Protein AF-A0A2T5JJZ0-F1 (afdb_monomer_lite)

Foldseek 3Di:
DAAEDEFEDEDAQVLQVVLVVLCCVQPVVFWDDDDQKIKGKDFLVCLQPDLSNLLSVL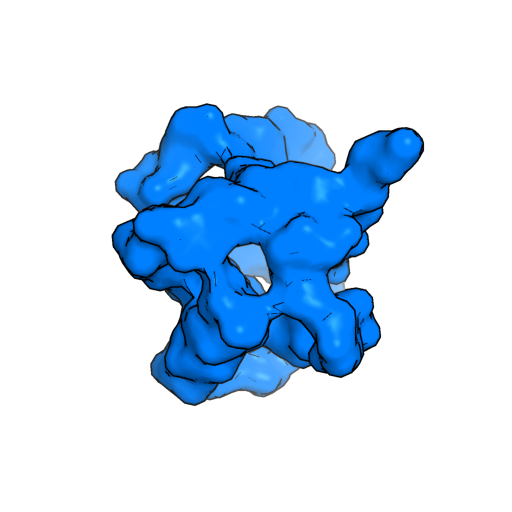LSCLSRAPSLVSLCVRCPVPRSNVHGMYMYMYGHDNPDDGDDGDSVVSSVSSSVNSND

pLDDT: mean 91.17, std 6.43, range [54.38, 96.94]

Structure (mmCIF, N/CA/C/O backbone):
data_AF-A0A2T5JJZ0-F1
#
_entry.id   AF-A0A2T5JJZ0-F1
#
loop_
_atom_site.group_PDB
_atom_site.id
_atom_site.type_symbol
_atom_site.label_atom_id
_atom_site.label_alt_id
_atom_site.label_comp_id
_atom_site.label_asym_id
_atom_site.label_entity_id
_atom_site.label_seq_id
_atom_site.pdbx_PDB_ins_code
_atom_site.Cartn_x
_atom_site.Cartn_y
_atom_site.Cartn_z
_atom_site.occupancy
_atom_site.B_iso_or_equiv
_atom_site.auth_seq_id
_atom_site.auth_comp_id
_atom_site.auth_asym_id
_atom_site.auth_atom_id
_atom_site.pdbx_PDB_model_num
ATOM 1 N N . MET A 1 1 ? 2.453 -2.222 24.077 1.00 54.38 1 MET A N 1
ATOM 2 C CA . MET A 1 1 ? 3.463 -2.300 23.002 1.00 54.38 1 MET A CA 1
ATOM 3 C C . MET A 1 1 ? 2.713 -1.977 21.735 1.00 54.38 1 MET A C 1
ATOM 5 O O . MET A 1 1 ? 1.770 -2.705 21.461 1.00 54.38 1 MET A O 1
ATOM 9 N N . SER A 1 2 ? 3.038 -0.879 21.055 1.00 66.19 2 SER A N 1
ATOM 10 C CA . SER A 1 2 ? 2.325 -0.530 19.827 1.00 66.19 2 SER A CA 1
ATOM 11 C C . SER A 1 2 ? 2.696 -1.508 18.713 1.00 66.19 2 SER A C 1
ATOM 13 O O . SER A 1 2 ? 3.881 -1.767 18.490 1.00 66.19 2 SER A O 1
ATOM 15 N N . ARG A 1 3 ? 1.697 -2.105 18.067 1.00 85.12 3 ARG A N 1
ATOM 16 C CA . ARG A 1 3 ? 1.840 -3.124 17.031 1.00 85.12 3 ARG A CA 1
ATOM 17 C C . ARG A 1 3 ? 1.710 -2.464 15.662 1.00 85.12 3 ARG A C 1
ATOM 19 O O . ARG A 1 3 ? 0.617 -2.136 15.214 1.00 85.12 3 ARG A O 1
ATOM 26 N N . MET A 1 4 ? 2.854 -2.252 15.023 1.00 90.19 4 MET A N 1
ATOM 27 C CA . MET A 1 4 ? 2.959 -1.731 13.662 1.00 90.19 4 MET A CA 1
ATOM 28 C C . MET A 1 4 ? 2.936 -2.884 12.651 1.00 90.19 4 MET A C 1
ATOM 30 O O . MET A 1 4 ? 3.647 -3.872 12.843 1.00 90.19 4 MET A O 1
ATOM 34 N N . ILE A 1 5 ? 2.156 -2.748 11.576 1.00 91.06 5 ILE A N 1
ATOM 35 C CA . ILE A 1 5 ? 2.231 -3.610 10.390 1.00 91.06 5 ILE A CA 1
ATOM 36 C C . ILE A 1 5 ? 2.938 -2.848 9.280 1.00 91.06 5 ILE A C 1
ATOM 38 O O . ILE A 1 5 ? 2.521 -1.748 8.916 1.00 91.06 5 ILE A O 1
ATOM 42 N N . THR A 1 6 ? 3.953 -3.471 8.691 1.00 94.06 6 THR A N 1
ATOM 43 C CA . THR A 1 6 ? 4.628 -2.960 7.498 1.00 94.06 6 THR A CA 1
ATOM 44 C C . THR A 1 6 ? 4.411 -3.922 6.343 1.00 94.06 6 THR A C 1
ATOM 46 O O . THR A 1 6 ? 4.861 -5.064 6.390 1.00 94.06 6 THR A O 1
ATOM 49 N N . ILE A 1 7 ? 3.779 -3.439 5.279 1.00 94.81 7 ILE A N 1
ATOM 50 C CA . ILE A 1 7 ? 3.504 -4.209 4.067 1.00 94.81 7 ILE A CA 1
ATOM 51 C C . ILE A 1 7 ? 4.332 -3.613 2.943 1.00 94.81 7 ILE A C 1
ATOM 53 O O . ILE A 1 7 ? 4.259 -2.414 2.681 1.00 94.81 7 ILE A O 1
ATOM 57 N N . ARG A 1 8 ? 5.143 -4.442 2.287 1.00 95.81 8 ARG A N 1
ATOM 58 C CA . ARG A 1 8 ? 6.118 -3.986 1.291 1.00 95.81 8 ARG A CA 1
ATOM 59 C C . ARG A 1 8 ? 5.815 -4.592 -0.068 1.00 95.81 8 ARG A C 1
ATOM 61 O O . ARG A 1 8 ? 5.618 -5.799 -0.164 1.00 95.81 8 ARG A O 1
ATOM 68 N N . ILE A 1 9 ? 5.873 -3.780 -1.119 1.00 96.19 9 ILE A N 1
ATOM 69 C CA . ILE A 1 9 ? 5.789 -4.254 -2.501 1.00 96.19 9 ILE A CA 1
ATOM 70 C C . ILE A 1 9 ? 6.851 -3.602 -3.381 1.00 96.19 9 ILE A C 1
ATOM 72 O O . ILE A 1 9 ? 7.123 -2.412 -3.259 1.00 96.19 9 ILE A O 1
ATOM 76 N N . ALA A 1 10 ? 7.444 -4.387 -4.278 1.00 96.56 10 ALA A N 1
ATOM 77 C CA . ALA A 1 10 ? 8.338 -3.892 -5.315 1.00 96.56 10 ALA A CA 1
ATOM 78 C C . ALA A 1 10 ? 7.568 -3.715 -6.623 1.00 96.56 10 ALA A C 1
ATOM 80 O O . ALA A 1 10 ? 6.899 -4.643 -7.082 1.00 96.56 10 ALA A O 1
ATOM 81 N N . LEU A 1 11 ? 7.654 -2.523 -7.212 1.00 95.88 11 LEU A N 1
ATOM 82 C CA . LEU A 1 11 ? 6.952 -2.172 -8.439 1.00 95.88 11 LEU A CA 1
ATOM 83 C C . LEU A 1 11 ? 7.940 -1.686 -9.509 1.00 95.88 11 LEU A C 1
ATOM 85 O O . LEU A 1 11 ? 8.870 -0.935 -9.191 1.00 95.88 11 LEU A O 1
ATOM 89 N N . PRO A 1 12 ? 7.697 -2.020 -10.792 1.00 94.88 12 PRO A N 1
ATOM 90 C CA . PRO A 1 12 ? 8.433 -1.418 -11.891 1.00 94.88 12 PRO A CA 1
ATOM 91 C C . PRO A 1 12 ? 8.269 0.098 -11.888 1.00 94.88 12 PRO A C 1
ATOM 93 O O . PRO A 1 12 ? 7.212 0.621 -11.522 1.00 94.88 12 PRO A O 1
ATOM 96 N N . SER A 1 13 ? 9.290 0.799 -12.386 1.00 91.69 13 SER A N 1
ATOM 97 C CA . SER A 1 13 ? 9.412 2.262 -12.338 1.00 91.69 13 SER A CA 1
ATOM 98 C C . SER A 1 13 ? 8.107 2.982 -12.663 1.00 91.69 13 SER A C 1
ATOM 100 O O . SER A 1 13 ? 7.625 3.798 -11.886 1.00 91.69 13 SER A O 1
ATOM 102 N N . ARG A 1 14 ? 7.490 2.662 -13.807 1.00 92.75 14 ARG A N 1
ATOM 103 C CA . ARG A 1 14 ? 6.275 3.345 -14.270 1.00 92.75 14 ARG A CA 1
ATOM 104 C C . ARG A 1 14 ? 5.119 3.222 -13.274 1.00 92.75 14 ARG A C 1
ATOM 106 O O . ARG A 1 14 ? 4.375 4.184 -13.097 1.00 92.75 14 ARG A O 1
ATOM 113 N N . THR A 1 15 ? 4.974 2.059 -12.653 1.00 94.00 15 THR A N 1
ATOM 114 C CA . THR A 1 15 ? 3.898 1.770 -11.705 1.00 94.00 15 THR A CA 1
ATOM 115 C C . THR A 1 15 ? 4.194 2.403 -10.351 1.00 94.00 15 THR A C 1
ATOM 117 O O . THR A 1 15 ? 3.317 3.066 -9.808 1.00 94.00 15 THR A O 1
ATOM 120 N N . ALA A 1 16 ? 5.441 2.330 -9.871 1.00 94.31 16 ALA A N 1
ATOM 121 C CA . ALA A 1 16 ? 5.875 3.036 -8.663 1.00 94.31 16 ALA A CA 1
ATOM 122 C C . ALA A 1 16 ? 5.629 4.555 -8.767 1.00 94.31 16 ALA A C 1
ATOM 124 O O . ALA A 1 16 ? 5.038 5.152 -7.872 1.00 94.31 16 ALA A O 1
ATOM 125 N N . TRP A 1 17 ? 5.974 5.177 -9.902 1.00 93.94 17 TRP A N 1
ATOM 126 C CA . TRP A 1 17 ? 5.706 6.601 -10.155 1.00 93.94 17 TRP A CA 1
ATOM 127 C C . TRP A 1 17 ? 4.214 6.936 -10.267 1.00 93.94 17 TRP A C 1
ATOM 129 O O . TRP A 1 17 ? 3.798 8.050 -9.946 1.00 93.94 17 TRP A O 1
ATOM 139 N N . ALA A 1 18 ? 3.390 6.017 -10.776 1.00 94.06 18 ALA A N 1
ATOM 140 C CA . ALA A 1 18 ? 1.944 6.211 -10.816 1.00 94.06 18 ALA A CA 1
ATOM 141 C C . ALA A 1 18 ? 1.345 6.166 -9.404 1.00 94.06 18 ALA A C 1
ATOM 143 O O . ALA A 1 18 ? 0.579 7.063 -9.054 1.00 94.06 18 ALA A O 1
ATOM 144 N N . ALA A 1 19 ? 1.758 5.190 -8.592 1.00 95.00 19 ALA A N 1
ATOM 145 C CA . ALA A 1 19 ? 1.360 5.072 -7.195 1.00 95.00 19 ALA A CA 1
ATOM 146 C C . ALA A 1 19 ? 1.819 6.285 -6.372 1.00 95.00 19 ALA A C 1
ATOM 148 O O . ALA A 1 19 ? 1.017 6.850 -5.636 1.00 95.00 19 ALA A O 1
ATOM 149 N N . LEU A 1 20 ? 3.054 6.763 -6.572 1.00 95.44 20 LEU A N 1
ATOM 150 C CA . LEU A 1 20 ? 3.557 7.964 -5.901 1.00 95.44 20 LEU A CA 1
ATOM 151 C C . LEU A 1 20 ? 2.732 9.206 -6.254 1.00 95.44 20 LEU A C 1
ATOM 153 O O . LEU A 1 20 ? 2.336 9.943 -5.363 1.00 95.44 20 LEU A O 1
ATOM 157 N N . ARG A 1 21 ? 2.410 9.431 -7.536 1.00 95.56 21 ARG A N 1
ATOM 158 C CA . ARG A 1 21 ? 1.567 10.574 -7.946 1.00 95.56 21 ARG A CA 1
ATOM 159 C C . ARG A 1 21 ? 0.142 10.500 -7.400 1.00 95.56 21 ARG A C 1
ATOM 161 O O . ARG A 1 21 ? -0.495 11.536 -7.224 1.00 95.56 21 ARG A O 1
ATOM 168 N N . LEU A 1 22 ? -0.384 9.293 -7.204 1.00 95.19 22 LEU A N 1
ATOM 169 C CA . LEU A 1 22 ? -1.683 9.097 -6.570 1.00 95.19 22 LEU A CA 1
ATOM 170 C C . LEU A 1 22 ? -1.599 9.403 -5.073 1.00 95.19 22 LEU A C 1
ATOM 172 O O . LEU A 1 22 ? -2.427 10.156 -4.567 1.00 95.19 22 LEU A O 1
ATOM 176 N N . ALA A 1 23 ? -0.583 8.867 -4.396 1.00 94.94 23 ALA A N 1
ATOM 177 C CA . ALA A 1 23 ? -0.335 9.154 -2.994 1.00 94.94 23 ALA A CA 1
ATOM 178 C C . ALA A 1 23 ? -0.168 10.666 -2.786 1.00 94.94 23 ALA A C 1
ATOM 180 O O . ALA A 1 23 ? -0.883 11.237 -1.977 1.00 94.94 23 ALA A O 1
ATOM 181 N N . ASP A 1 24 ? 0.664 11.341 -3.580 1.00 95.69 24 ASP A N 1
ATOM 182 C CA . ASP A 1 24 ? 0.933 12.784 -3.466 1.00 95.69 24 ASP A CA 1
ATOM 183 C C . ASP A 1 24 ? -0.337 13.638 -3.607 1.00 95.69 24 ASP A C 1
ATOM 185 O O . ASP A 1 24 ? -0.477 14.688 -2.993 1.00 95.69 24 ASP A O 1
ATOM 189 N N . ARG A 1 25 ? -1.327 13.159 -4.365 1.00 95.19 25 ARG A N 1
ATOM 190 C CA . ARG A 1 25 ? -2.613 13.846 -4.518 1.00 95.19 25 ARG A CA 1
ATOM 191 C C . ARG A 1 25 ? -3.535 13.687 -3.309 1.00 95.19 25 ARG A C 1
ATOM 193 O O . ARG A 1 25 ? -4.309 14.595 -3.019 1.00 95.19 25 ARG A O 1
ATOM 200 N N . CYS A 1 26 ? -3.524 12.518 -2.678 1.00 93.06 26 CYS A N 1
ATOM 201 C CA . CYS A 1 26 ? -4.580 12.089 -1.757 1.00 93.06 26 CYS A CA 1
ATOM 202 C C . CYS A 1 26 ? -4.102 11.906 -0.308 1.00 93.06 26 CYS A C 1
ATOM 204 O O . CYS A 1 26 ? -4.926 11.803 0.598 1.00 93.06 26 CYS A O 1
ATOM 206 N N . LEU A 1 27 ? -2.788 11.807 -0.111 1.00 94.62 27 LEU A N 1
ATOM 207 C CA . LEU A 1 27 ? -2.104 11.355 1.104 1.00 94.62 27 LEU A CA 1
ATOM 208 C C . LEU A 1 27 ? -0.807 12.160 1.337 1.00 94.62 27 LEU A C 1
ATOM 210 O O . LEU A 1 27 ? 0.115 11.662 1.973 1.00 94.62 27 LEU A O 1
ATOM 214 N N . ALA A 1 28 ? -0.705 13.379 0.790 1.00 91.94 28 ALA A N 1
ATOM 215 C CA . ALA A 1 28 ? 0.516 14.197 0.792 1.00 91.94 28 ALA A CA 1
ATOM 216 C C . ALA A 1 28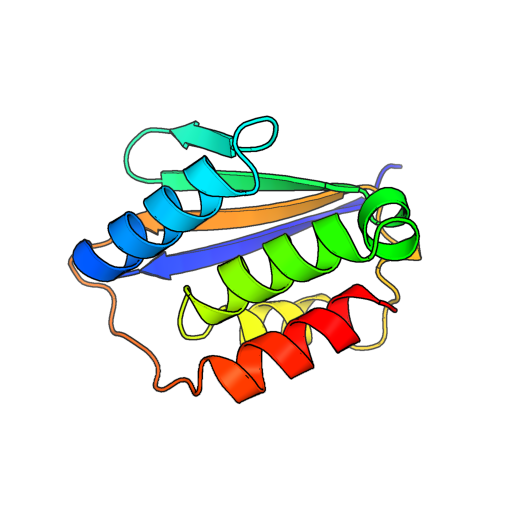 ? 1.124 14.405 2.189 1.00 91.94 28 ALA A C 1
ATOM 218 O O . ALA A 1 28 ? 2.339 14.436 2.347 1.00 91.94 28 ALA A O 1
ATOM 219 N N . ASP A 1 29 ? 0.273 14.531 3.205 1.00 93.31 29 ASP A N 1
ATOM 220 C CA . ASP A 1 29 ? 0.631 14.714 4.613 1.00 93.31 29 ASP A CA 1
ATOM 221 C C . ASP A 1 29 ? 1.153 13.436 5.290 1.00 93.31 29 ASP A C 1
ATOM 223 O O . ASP A 1 29 ? 1.634 13.490 6.419 1.00 93.31 29 ASP A O 1
ATOM 227 N N . ARG A 1 30 ? 1.058 12.293 4.605 1.00 94.06 30 ARG A N 1
ATOM 228 C CA . ARG A 1 30 ? 1.368 10.954 5.126 1.00 94.06 30 ARG A CA 1
ATOM 229 C C . ARG A 1 30 ? 2.438 10.227 4.328 1.00 94.06 30 ARG A C 1
ATOM 231 O O . ARG A 1 30 ? 2.753 9.085 4.655 1.00 94.06 30 ARG A O 1
ATOM 238 N N . ILE A 1 31 ? 2.948 10.843 3.265 1.00 95.19 31 ILE A N 1
ATOM 239 C CA . ILE A 1 31 ? 4.004 10.268 2.438 1.00 95.19 31 ILE A CA 1
ATOM 240 C C . ILE A 1 31 ? 5.352 10.640 3.015 1.00 95.19 31 ILE A C 1
ATOM 242 O O . ILE A 1 31 ? 5.673 11.812 3.199 1.00 95.19 31 ILE A O 1
ATOM 246 N N . GLU A 1 32 ? 6.181 9.625 3.173 1.00 94.12 32 GLU A N 1
ATOM 247 C CA . GLU A 1 32 ? 7.581 9.779 3.515 1.00 94.12 32 GLU A CA 1
ATOM 248 C C . GLU A 1 32 ? 8.418 9.210 2.357 1.00 94.12 32 GLU A C 1
ATOM 250 O O . GLU A 1 32 ? 8.405 7.996 2.106 1.00 94.12 32 GLU A O 1
ATOM 255 N N . PRO A 1 33 ? 9.076 10.077 1.564 1.00 91.06 33 PRO A N 1
ATOM 256 C CA . PRO A 1 33 ? 9.928 9.647 0.464 1.00 91.06 33 PRO A CA 1
ATOM 257 C C . PRO A 1 33 ? 11.315 9.229 0.970 1.00 91.06 33 PRO A C 1
ATOM 259 O O . PRO A 1 33 ? 11.907 9.895 1.817 1.00 91.06 33 PRO A O 1
ATOM 262 N N . GLU A 1 34 ? 11.876 8.177 0.380 1.00 92.12 34 GLU A N 1
ATOM 263 C CA . GLU A 1 34 ? 13.242 7.711 0.624 1.00 92.12 34 GLU A CA 1
ATOM 264 C C . GLU A 1 34 ? 13.947 7.338 -0.692 1.00 92.12 34 GLU A C 1
ATOM 266 O O . GLU A 1 34 ? 13.365 7.350 -1.780 1.00 92.12 34 GLU A O 1
ATOM 271 N N . GLU A 1 35 ? 15.240 7.016 -0.618 1.00 88.94 35 GLU A N 1
ATOM 272 C CA . GLU A 1 35 ? 15.989 6.573 -1.792 1.00 88.94 35 GLU A CA 1
ATOM 273 C C . GLU A 1 35 ? 15.384 5.272 -2.355 1.00 88.94 35 GLU A C 1
ATOM 275 O O . GLU A 1 35 ? 15.343 4.243 -1.685 1.00 88.94 35 GLU A O 1
ATOM 280 N N . ASN A 1 36 ? 14.912 5.324 -3.605 1.00 90.75 36 ASN A N 1
ATOM 281 C CA . ASN A 1 36 ? 14.272 4.213 -4.323 1.00 90.75 36 ASN A CA 1
ATOM 282 C C . ASN A 1 36 ? 13.005 3.637 -3.661 1.00 90.75 36 ASN A C 1
ATOM 284 O O . ASN A 1 36 ? 12.580 2.536 -4.014 1.00 90.75 36 ASN A O 1
ATOM 288 N N . GLN A 1 37 ? 12.367 4.346 -2.731 1.00 95.12 37 GLN A N 1
ATOM 289 C CA . GLN A 1 37 ? 11.099 3.915 -2.146 1.00 95.12 37 GLN A CA 1
ATOM 290 C C . GLN A 1 37 ? 10.294 5.095 -1.602 1.00 95.12 37 GLN A C 1
ATOM 292 O O . GLN A 1 37 ? 10.797 6.199 -1.430 1.00 95.12 37 GLN A O 1
ATOM 297 N N . PHE A 1 38 ? 9.027 4.858 -1.303 1.00 96.56 38 PHE A N 1
ATOM 298 C CA . PHE A 1 38 ? 8.249 5.742 -0.445 1.00 96.56 38 PHE A CA 1
ATOM 299 C C . PHE A 1 38 ? 7.340 4.900 0.433 1.00 96.56 38 PHE A C 1
ATOM 301 O O . PHE A 1 38 ? 7.039 3.745 0.109 1.00 96.56 38 PHE A O 1
ATOM 308 N N . PHE A 1 39 ? 6.887 5.475 1.536 1.00 95.62 39 PHE A N 1
ATOM 309 C CA . PHE A 1 39 ? 5.889 4.831 2.366 1.00 95.62 39 PHE A CA 1
ATOM 310 C C . PHE A 1 39 ? 4.787 5.786 2.787 1.00 95.62 39 PHE A C 1
ATOM 312 O O . PHE A 1 39 ? 4.971 7.001 2.809 1.00 95.62 39 PHE A O 1
ATOM 319 N N . VAL A 1 40 ? 3.623 5.209 3.071 1.00 96.69 40 VAL A N 1
ATOM 320 C CA . VAL A 1 40 ? 2.457 5.929 3.577 1.00 96.69 40 VAL A CA 1
ATOM 321 C C . VAL A 1 40 ? 1.984 5.269 4.859 1.00 96.69 40 VAL A C 1
ATOM 323 O O . VAL A 1 40 ? 1.879 4.039 4.915 1.00 96.69 40 VAL A O 1
ATOM 326 N N . THR A 1 41 ? 1.704 6.078 5.880 1.00 95.69 41 THR A N 1
ATOM 327 C CA . THR A 1 41 ? 1.288 5.601 7.202 1.00 95.69 41 THR A CA 1
ATOM 328 C C . THR A 1 41 ? -0.084 6.124 7.620 1.00 95.69 41 THR A C 1
ATOM 330 O O . THR A 1 41 ? -0.477 7.262 7.349 1.00 95.69 41 THR A O 1
ATOM 333 N N . ALA A 1 42 ? -0.847 5.265 8.288 1.00 94.44 42 ALA A N 1
ATOM 334 C CA . ALA A 1 42 ? -2.058 5.643 9.006 1.00 94.44 42 ALA A CA 1
ATOM 335 C C . ALA A 1 42 ? -2.273 4.703 10.186 1.00 94.44 42 ALA A C 1
ATOM 337 O O . ALA A 1 42 ? -1.846 3.550 10.163 1.00 94.44 42 ALA A O 1
ATOM 338 N N . THR A 1 43 ? -2.939 5.186 11.225 1.00 92.06 43 THR A N 1
ATOM 339 C CA . THR A 1 43 ? -3.316 4.339 12.356 1.00 92.06 43 THR A CA 1
ATOM 340 C C . THR A 1 43 ? -4.545 3.495 12.029 1.00 92.06 43 THR A C 1
ATOM 342 O O . THR A 1 43 ? -5.391 3.892 11.223 1.00 92.06 43 THR A O 1
ATOM 345 N N . GLY A 1 44 ? -4.681 2.340 12.688 1.00 89.00 44 GLY A N 1
ATOM 346 C CA . GLY A 1 44 ? -5.878 1.504 12.556 1.00 89.00 44 GLY A CA 1
ATOM 347 C C . GLY A 1 44 ? -7.159 2.261 12.925 1.00 89.00 44 GLY A C 1
ATOM 348 O O . GLY A 1 44 ? -8.169 2.160 12.231 1.00 89.00 44 GLY A O 1
ATOM 349 N N . MET A 1 45 ? -7.095 3.106 13.962 1.00 88.38 45 MET A N 1
ATOM 350 C CA . MET A 1 45 ? -8.218 3.955 14.375 1.00 88.38 45 MET A CA 1
ATOM 351 C C . MET A 1 45 ? -8.599 5.002 13.322 1.00 88.38 45 MET A C 1
ATOM 353 O O . MET A 1 45 ? -9.787 5.217 13.090 1.00 88.38 45 MET A O 1
ATOM 357 N N . GLU A 1 46 ? -7.624 5.645 12.673 1.00 92.38 46 GLU A N 1
ATOM 358 C CA . GLU A 1 46 ? -7.898 6.600 11.592 1.00 92.38 46 GLU A CA 1
ATOM 359 C C . GLU A 1 46 ? -8.575 5.912 10.402 1.00 92.38 46 GLU A C 1
ATOM 361 O O . GLU A 1 46 ? -9.576 6.410 9.896 1.00 92.38 46 GLU A O 1
ATOM 366 N N . LEU A 1 47 ? -8.080 4.743 9.989 1.00 91.00 47 LEU A N 1
ATOM 367 C CA . LEU A 1 47 ? -8.652 3.982 8.871 1.00 91.00 47 LEU A CA 1
ATOM 368 C C . LEU A 1 47 ? -10.059 3.439 9.181 1.00 91.00 47 LEU A C 1
ATOM 370 O O . LEU A 1 47 ? -10.914 3.369 8.291 1.00 91.00 47 LEU A O 1
ATOM 374 N N . ALA A 1 48 ? -10.330 3.095 10.442 1.00 86.69 48 ALA A N 1
ATOM 375 C CA . ALA A 1 48 ? -11.660 2.693 10.890 1.00 86.69 48 ALA A CA 1
ATOM 376 C C . ALA A 1 48 ? -12.641 3.883 10.921 1.00 86.69 48 ALA A C 1
ATOM 378 O O . ALA A 1 48 ? -13.787 3.752 10.481 1.00 86.69 48 ALA A O 1
ATOM 379 N N . GLY A 1 49 ? -12.190 5.043 11.413 1.00 88.88 49 GLY A N 1
ATOM 380 C CA . GLY A 1 49 ? -13.021 6.229 11.639 1.00 88.88 49 GLY A CA 1
ATOM 381 C C . GLY A 1 49 ? -13.220 7.144 10.425 1.00 88.88 49 GLY A C 1
ATOM 382 O O . GLY A 1 49 ? -14.233 7.839 10.358 1.00 88.88 49 GLY A O 1
ATOM 383 N N . ASP A 1 50 ? -12.298 7.143 9.460 1.00 93.50 50 ASP A N 1
ATOM 384 C CA . ASP A 1 50 ? -12.328 8.024 8.290 1.00 93.50 50 ASP A CA 1
ATOM 385 C C . ASP A 1 50 ? -12.482 7.225 6.987 1.00 93.50 50 ASP A C 1
ATOM 387 O O . ASP A 1 50 ? -11.537 6.661 6.431 1.00 93.50 50 ASP A O 1
ATOM 391 N N . ALA A 1 51 ? -13.709 7.217 6.460 1.00 93.69 51 ALA A N 1
ATOM 392 C CA . ALA A 1 51 ? -14.031 6.547 5.203 1.00 93.69 51 ALA A CA 1
ATOM 393 C C . ALA A 1 51 ? -13.318 7.161 3.983 1.00 93.69 51 ALA A C 1
ATOM 395 O O . ALA A 1 51 ? -13.073 6.451 3.007 1.00 93.69 51 ALA A O 1
ATOM 396 N N . THR A 1 52 ? -12.980 8.454 4.025 1.00 95.19 52 THR A N 1
ATOM 397 C CA . THR A 1 52 ? -12.267 9.138 2.936 1.00 95.19 52 THR A CA 1
ATOM 398 C C . THR A 1 52 ? -10.811 8.702 2.919 1.00 95.19 52 THR A C 1
ATOM 400 O O . THR A 1 52 ? -10.317 8.255 1.883 1.00 95.19 52 THR A O 1
ATOM 403 N N . LEU A 1 53 ? -10.147 8.748 4.078 1.00 95.19 53 LEU A N 1
ATOM 404 C CA . LEU A 1 53 ? -8.773 8.271 4.232 1.00 95.19 53 LEU A CA 1
ATOM 405 C C . LEU A 1 53 ? -8.657 6.796 3.844 1.00 95.19 53 LEU A C 1
ATOM 407 O O . LEU A 1 53 ? -7.774 6.419 3.072 1.00 95.19 53 LEU A O 1
ATOM 411 N N . ARG A 1 54 ? -9.594 5.969 4.317 1.00 95.00 54 ARG A N 1
ATOM 412 C CA . ARG A 1 54 ? -9.666 4.556 3.945 1.00 95.00 54 ARG A CA 1
ATOM 413 C C . ARG A 1 54 ? -9.812 4.367 2.435 1.00 95.00 54 ARG A C 1
ATOM 415 O O . ARG A 1 54 ? -9.108 3.543 1.855 1.00 95.00 54 ARG A O 1
ATOM 422 N N . GLY A 1 55 ? -10.663 5.162 1.787 1.00 96.00 55 GLY A N 1
ATOM 423 C CA . GLY A 1 55 ? -10.812 5.167 0.333 1.00 96.00 55 GLY A CA 1
ATOM 424 C C . GLY A 1 55 ? -9.518 5.538 -0.398 1.00 96.00 55 GLY A C 1
ATOM 425 O O . GLY A 1 55 ? -9.163 4.886 -1.378 1.00 96.00 55 GLY A O 1
ATOM 426 N N . HIS A 1 56 ? -8.769 6.529 0.092 1.00 96.81 56 HIS A N 1
ATOM 427 C CA . HIS A 1 56 ? -7.474 6.907 -0.484 1.00 96.81 56 HIS A CA 1
ATOM 428 C C . HIS A 1 56 ? -6.428 5.793 -0.346 1.00 96.81 56 HIS A C 1
ATOM 430 O O . HIS A 1 56 ? -5.735 5.479 -1.315 1.00 96.81 56 HIS A O 1
ATOM 436 N N . PHE A 1 57 ? -6.349 5.142 0.818 1.00 96.25 57 PHE A N 1
ATOM 437 C CA . PHE A 1 57 ? -5.488 3.972 1.008 1.00 96.25 57 PHE A CA 1
ATOM 438 C C . PHE A 1 57 ? -5.895 2.813 0.092 1.00 96.25 57 PHE A C 1
ATOM 440 O O . PHE A 1 57 ? -5.040 2.206 -0.548 1.00 96.25 57 PHE A O 1
ATOM 447 N N . ALA A 1 58 ? -7.194 2.540 -0.039 1.00 96.25 58 ALA A N 1
ATOM 448 C CA . ALA A 1 58 ? -7.702 1.505 -0.931 1.00 96.25 58 ALA A CA 1
ATOM 449 C C . ALA A 1 58 ? -7.362 1.781 -2.406 1.00 96.25 58 ALA A C 1
ATOM 451 O O . ALA A 1 58 ? -6.994 0.863 -3.138 1.00 96.25 58 ALA A O 1
ATOM 452 N N . GLN A 1 59 ? -7.432 3.041 -2.847 1.00 96.19 59 GLN A N 1
ATOM 453 C CA . GLN A 1 59 ? -6.996 3.442 -4.189 1.00 96.19 59 GLN A CA 1
ATOM 454 C C . GLN A 1 59 ? -5.487 3.256 -4.381 1.00 96.19 59 GLN A C 1
ATOM 456 O O . GLN A 1 59 ? -5.064 2.776 -5.431 1.00 96.19 59 GLN A O 1
ATOM 461 N N . LEU A 1 60 ? -4.669 3.598 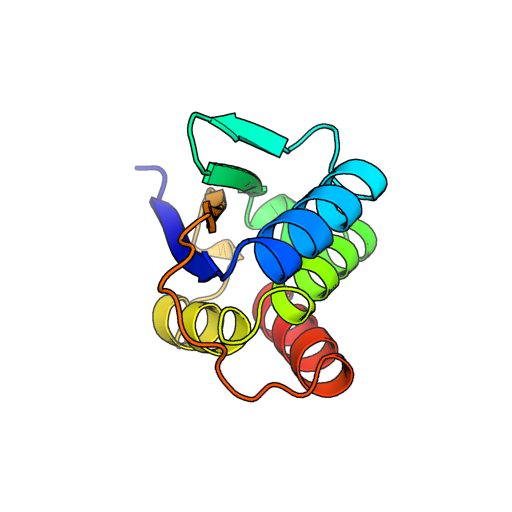-3.379 1.00 96.50 60 LEU A N 1
ATOM 462 C CA . LEU A 1 60 ? -3.221 3.382 -3.432 1.00 96.50 60 LEU A CA 1
ATOM 463 C C . LEU A 1 60 ? -2.865 1.890 -3.512 1.00 96.50 60 LEU A C 1
ATOM 465 O O . LEU A 1 60 ? -1.990 1.506 -4.293 1.00 96.50 60 LEU A O 1
ATOM 469 N N . ILE A 1 61 ? -3.571 1.053 -2.745 1.00 96.06 61 ILE A N 1
ATOM 470 C CA . ILE A 1 61 ? -3.428 -0.406 -2.778 1.00 96.06 61 ILE A CA 1
ATOM 471 C C . ILE A 1 61 ? -3.777 -0.945 -4.168 1.00 96.06 61 ILE A C 1
ATOM 473 O O . ILE A 1 61 ? -2.988 -1.684 -4.748 1.00 96.06 61 ILE A O 1
ATOM 477 N N . ALA A 1 62 ? -4.899 -0.514 -4.745 1.00 94.38 62 ALA A N 1
ATOM 478 C CA . ALA A 1 62 ? -5.319 -0.910 -6.090 1.00 94.38 62 ALA A CA 1
ATOM 479 C C . ALA A 1 62 ? -4.374 -0.425 -7.204 1.00 94.38 62 ALA A C 1
ATOM 481 O O . ALA A 1 62 ? -4.173 -1.108 -8.208 1.00 94.38 62 ALA A O 1
ATOM 482 N N . ALA A 1 63 ? -3.759 0.747 -7.030 1.00 92.94 63 ALA A N 1
ATOM 483 C CA . ALA A 1 63 ? -2.761 1.283 -7.954 1.00 92.94 63 ALA A CA 1
ATOM 484 C C . ALA A 1 63 ? -1.404 0.557 -7.879 1.00 92.94 63 ALA A C 1
ATOM 486 O O . ALA A 1 63 ? -0.520 0.825 -8.698 1.00 92.94 63 ALA A O 1
ATOM 487 N N . SER A 1 64 ? -1.245 -0.357 -6.918 1.00 94.19 64 SER A N 1
ATOM 488 C CA . SER A 1 64 ? -0.030 -1.123 -6.642 1.00 94.19 64 SER A CA 1
ATOM 489 C C . SER A 1 64 ? -0.307 -2.623 -6.839 1.00 94.19 64 SER A C 1
ATOM 491 O O . SER A 1 64 ? -0.632 -3.317 -5.876 1.00 94.19 64 SER A O 1
ATOM 493 N N . PRO A 1 65 ? -0.197 -3.157 -8.071 1.00 92.75 65 PRO A N 1
ATOM 494 C CA . PRO A 1 65 ? -0.631 -4.516 -8.395 1.00 92.75 65 PRO A CA 1
ATOM 495 C C . PRO A 1 65 ? -0.007 -5.586 -7.500 1.00 92.75 65 PRO A C 1
ATOM 497 O O . PRO A 1 65 ? 1.214 -5.707 -7.435 1.00 92.75 65 PRO A O 1
ATOM 500 N N . GLY A 1 66 ? -0.854 -6.378 -6.838 1.00 92.56 66 GLY A N 1
ATOM 501 C CA . GLY A 1 66 ? -0.450 -7.409 -5.878 1.00 92.56 66 GLY A CA 1
ATOM 502 C C . GLY A 1 66 ? -0.366 -6.939 -4.422 1.00 92.56 66 GLY A C 1
ATOM 503 O O . GLY A 1 66 ? -0.233 -7.779 -3.536 1.00 92.56 66 GLY A O 1
ATOM 504 N N . LEU A 1 67 ? -0.479 -5.635 -4.143 1.00 94.31 67 LEU A N 1
ATOM 505 C CA . LEU A 1 67 ? -0.463 -5.119 -2.772 1.00 94.31 67 LEU A CA 1
ATOM 506 C C . LEU A 1 67 ? -1.734 -5.506 -2.008 1.00 94.31 67 LEU A C 1
ATOM 508 O O . LEU A 1 67 ? -1.656 -5.761 -0.814 1.00 94.31 67 LEU A O 1
ATOM 512 N N . CYS A 1 68 ? -2.884 -5.611 -2.684 1.00 94.50 68 CYS A N 1
ATOM 513 C CA . CYS A 1 68 ? -4.139 -6.038 -2.054 1.00 94.50 68 CYS A CA 1
ATOM 514 C C . CYS A 1 68 ? -4.035 -7.453 -1.460 1.00 94.50 68 CYS A C 1
ATOM 516 O O . CYS A 1 68 ? -4.467 -7.681 -0.331 1.00 94.50 68 CYS A O 1
ATOM 518 N N . ASP A 1 69 ? -3.397 -8.381 -2.179 1.00 92.75 69 ASP A N 1
ATOM 519 C CA . ASP A 1 69 ? -3.163 -9.740 -1.681 1.00 92.75 69 ASP A CA 1
ATOM 520 C C . ASP A 1 69 ? -2.211 -9.746 -0.485 1.00 92.75 69 ASP A C 1
ATOM 522 O O . ASP A 1 69 ? -2.501 -10.389 0.516 1.00 92.75 69 ASP A O 1
ATOM 526 N N . LEU A 1 70 ? -1.127 -8.964 -0.540 1.00 93.44 70 LEU A N 1
ATOM 527 C CA . LEU A 1 70 ? -0.201 -8.830 0.590 1.00 93.44 70 LEU A CA 1
ATOM 528 C C . LEU A 1 70 ? -0.893 -8.249 1.830 1.00 93.44 70 LEU A C 1
ATOM 530 O O . LEU A 1 70 ? -0.639 -8.693 2.944 1.00 93.44 70 LEU A O 1
ATOM 534 N N . VAL A 1 71 ? -1.794 -7.282 1.641 1.00 92.25 71 VAL A N 1
ATOM 535 C CA . VAL A 1 71 ? -2.622 -6.729 2.721 1.00 92.25 71 VAL A CA 1
ATOM 536 C C . VAL A 1 71 ? -3.541 -7.786 3.313 1.00 92.25 71 VAL A C 1
ATOM 538 O O . VAL A 1 71 ? -3.613 -7.902 4.534 1.00 92.25 71 VAL A O 1
ATOM 541 N N . ALA A 1 72 ? -4.200 -8.587 2.479 1.00 91.75 72 ALA A N 1
ATOM 542 C CA . ALA A 1 72 ? -5.038 -9.680 2.956 1.00 91.75 72 ALA A CA 1
ATOM 543 C C . ALA A 1 72 ? -4.228 -10.742 3.722 1.00 91.75 72 ALA A C 1
ATOM 545 O O . ALA A 1 72 ? -4.670 -11.206 4.772 1.00 91.75 72 ALA A O 1
ATOM 546 N N . ASP A 1 73 ? -3.041 -11.099 3.229 1.00 91.62 73 ASP A N 1
ATOM 547 C CA . ASP A 1 73 ? -2.179 -12.126 3.824 1.00 91.62 73 ASP A CA 1
ATOM 548 C C . ASP A 1 73 ? -1.591 -11.700 5.180 1.00 91.62 73 ASP A C 1
ATOM 550 O O . ASP A 1 73 ? -1.431 -12.539 6.075 1.00 91.62 73 ASP A O 1
ATOM 554 N N . GLU A 1 74 ? -1.282 -10.410 5.339 1.00 89.62 74 GLU A N 1
ATOM 555 C CA . GLU A 1 74 ? -0.763 -9.839 6.588 1.00 89.62 74 GLU A CA 1
ATOM 556 C C . GLU A 1 74 ? -1.869 -9.605 7.624 1.00 89.62 74 GLU A C 1
ATOM 558 O O . GLU A 1 74 ? -1.696 -9.943 8.797 1.00 89.62 74 GLU A O 1
ATOM 563 N N . LEU A 1 75 ? -3.026 -9.077 7.206 1.00 85.12 75 LEU A N 1
ATOM 564 C CA . LEU A 1 75 ? -4.154 -8.853 8.115 1.00 85.12 75 LEU A CA 1
ATOM 565 C C . LEU A 1 75 ? -4.826 -10.168 8.532 1.00 85.12 75 LEU A C 1
ATOM 567 O O . LEU A 1 75 ? -5.209 -10.319 9.691 1.00 85.12 75 LEU A O 1
ATOM 571 N N . ARG A 1 76 ? -4.918 -11.158 7.635 1.00 82.25 76 ARG A N 1
ATOM 572 C CA . ARG A 1 76 ? -5.642 -12.423 7.859 1.00 82.25 76 ARG A CA 1
ATOM 573 C C . ARG A 1 76 ? -7.051 -12.170 8.420 1.00 82.25 76 ARG A C 1
ATOM 575 O O . ARG A 1 76 ? -7.861 -11.527 7.768 1.00 82.25 76 ARG A O 1
ATOM 582 N N . GLU A 1 77 ? -7.332 -12.690 9.617 1.00 73.88 77 GLU A N 1
ATOM 583 C CA . GLU A 1 77 ? -8.581 -12.513 10.371 1.00 73.88 77 GLU A CA 1
ATOM 584 C C . GLU A 1 77 ? -8.469 -11.423 11.459 1.00 73.88 77 GLU A C 1
ATOM 586 O O . GLU A 1 77 ? -9.375 -11.275 12.274 1.00 73.88 77 GLU A O 1
ATOM 591 N N . GLN A 1 78 ? -7.346 -10.696 11.532 1.00 77.31 78 GLN A N 1
ATOM 592 C CA . GLN A 1 78 ? -7.130 -9.647 12.534 1.00 77.31 78 GLN A CA 1
ATOM 593 C C . GLN A 1 78 ? -7.744 -8.3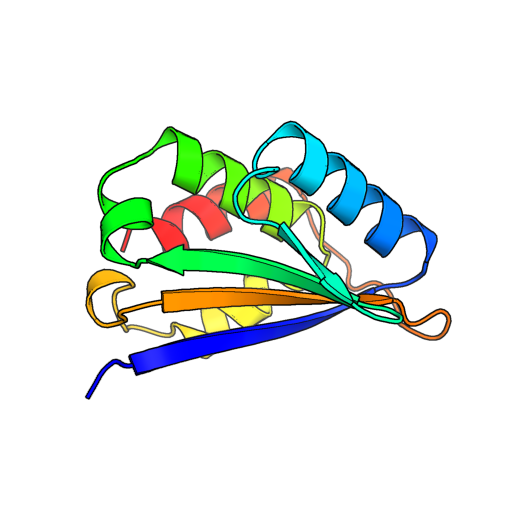36 12.050 1.00 77.31 78 GLN A C 1
ATOM 595 O O . GLN A 1 78 ? -7.585 -7.950 10.890 1.00 77.31 78 GLN A O 1
ATOM 600 N N . SER A 1 79 ? -8.435 -7.642 12.953 1.00 78.81 79 SER A N 1
ATOM 601 C CA . SER A 1 79 ? -9.016 -6.346 12.631 1.00 78.81 79 SER A CA 1
ATOM 602 C C . SER A 1 79 ? -7.910 -5.305 12.572 1.00 78.81 79 SER A C 1
ATOM 604 O O . SER A 1 79 ? -6.984 -5.324 13.380 1.00 78.81 79 SER A O 1
ATOM 606 N N . LEU A 1 80 ? -8.026 -4.321 11.681 1.00 77.69 80 LEU A N 1
ATOM 607 C CA . LEU A 1 80 ? -7.110 -3.177 11.682 1.00 77.69 80 LEU A CA 1
ATOM 608 C C . LEU A 1 80 ? -7.104 -2.398 12.995 1.00 77.69 80 LEU A C 1
ATOM 610 O O . LEU A 1 80 ? -6.111 -1.748 13.305 1.00 77.69 80 LEU A O 1
ATOM 614 N N . GLN A 1 81 ? -8.174 -2.502 13.782 1.00 77.00 81 GLN A N 1
ATOM 615 C CA . GLN A 1 81 ? -8.251 -1.914 15.118 1.00 77.00 81 GLN A CA 1
ATOM 616 C C . GLN A 1 81 ? -7.290 -2.575 16.119 1.00 77.00 81 GLN A C 1
ATOM 618 O O . GLN A 1 81 ? -6.956 -1.960 17.129 1.00 77.00 81 GLN A O 1
ATOM 623 N N . ASP A 1 82 ? -6.803 -3.786 15.828 1.00 81.06 82 ASP A N 1
ATOM 624 C CA . ASP A 1 82 ? -5.824 -4.501 16.654 1.00 81.06 82 ASP A CA 1
ATOM 625 C C . ASP A 1 82 ? -4.386 -3.977 16.460 1.00 81.06 82 ASP A C 1
ATOM 627 O O . ASP A 1 82 ? -3.449 -4.453 17.114 1.00 81.06 82 ASP A O 1
ATOM 631 N N . PHE A 1 83 ? -4.197 -3.011 15.554 1.00 82.88 83 PHE A N 1
ATOM 632 C CA . PHE A 1 83 ? -2.900 -2.461 15.181 1.00 82.88 83 PHE A CA 1
ATOM 633 C C . PHE A 1 83 ? -2.863 -0.946 15.348 1.00 82.88 83 PHE A C 1
ATOM 635 O O . PHE A 1 83 ? -3.781 -0.216 14.972 1.00 82.88 83 PHE A O 1
ATOM 642 N N . ASP A 1 84 ? -1.746 -0.454 15.876 1.00 86.75 84 ASP A N 1
ATOM 643 C CA . ASP A 1 84 ? -1.551 0.974 16.091 1.00 86.75 84 ASP A CA 1
ATOM 644 C C . ASP A 1 84 ? -1.274 1.701 14.775 1.00 86.75 84 ASP A C 1
ATOM 646 O O . ASP A 1 84 ? -1.755 2.812 14.589 1.00 86.75 84 ASP A O 1
ATOM 650 N N . VAL A 1 85 ? -0.504 1.091 13.865 1.00 92.06 85 VAL A N 1
ATOM 651 C CA . VAL A 1 85 ? -0.050 1.722 12.616 1.00 92.06 85 VAL A CA 1
ATOM 652 C C . VAL A 1 85 ? -0.003 0.709 11.476 1.00 92.06 85 VAL A C 1
ATOM 654 O O . VAL A 1 85 ? 0.614 -0.348 11.605 1.00 92.06 85 VAL A O 1
ATOM 657 N N . LEU A 1 86 ? -0.589 1.078 10.339 1.00 93.50 86 LEU A N 1
ATOM 658 C CA . LEU A 1 86 ? -0.386 0.464 9.033 1.00 93.50 86 LEU A CA 1
ATOM 659 C C . LEU A 1 86 ? 0.608 1.308 8.229 1.00 93.50 86 LEU A C 1
ATOM 661 O O . LEU A 1 86 ? 0.379 2.495 8.000 1.00 93.50 86 LEU A O 1
ATOM 665 N N . GLN A 1 87 ? 1.684 0.681 7.761 1.00 95.25 87 GLN A N 1
ATOM 666 C CA . GLN A 1 87 ? 2.657 1.266 6.845 1.00 95.25 87 GLN A CA 1
ATOM 667 C C . GLN A 1 87 ? 2.661 0.489 5.528 1.00 95.25 87 GLN A C 1
ATOM 669 O O . GLN A 1 87 ? 2.974 -0.702 5.499 1.00 95.25 87 GLN A O 1
ATOM 674 N N . LEU A 1 88 ? 2.362 1.177 4.428 1.00 96.38 88 LEU A N 1
ATOM 675 C CA . LEU A 1 88 ? 2.511 0.646 3.075 1.00 96.38 88 LEU A CA 1
ATOM 676 C C . LEU A 1 88 ? 3.816 1.172 2.484 1.00 96.38 88 LEU A C 1
ATOM 678 O O . LEU A 1 88 ? 3.982 2.382 2.374 1.00 96.38 88 LEU A O 1
ATOM 682 N N . VAL A 1 89 ? 4.727 0.283 2.099 1.00 96.94 89 VAL A N 1
ATOM 683 C CA . VAL A 1 89 ? 6.029 0.627 1.515 1.00 96.94 89 VAL A CA 1
ATOM 684 C C . VAL A 1 89 ? 6.053 0.190 0.059 1.00 96.94 89 VAL A C 1
ATOM 686 O O . VAL A 1 89 ? 5.890 -0.993 -0.251 1.00 96.94 89 VAL A O 1
ATOM 689 N N . ILE A 1 90 ? 6.302 1.139 -0.834 1.00 96.75 90 ILE A N 1
ATOM 690 C CA . ILE A 1 90 ? 6.397 0.900 -2.270 1.00 96.75 90 ILE A CA 1
ATOM 691 C C . ILE A 1 90 ? 7.843 1.124 -2.697 1.00 96.75 90 ILE A C 1
ATOM 693 O O . ILE A 1 90 ? 8.363 2.238 -2.648 1.00 96.75 90 ILE A O 1
ATOM 697 N N . LEU A 1 91 ? 8.487 0.036 -3.110 1.00 96.19 91 LEU A N 1
ATOM 698 C CA . LEU A 1 91 ? 9.859 0.011 -3.595 1.00 96.19 91 LEU A CA 1
ATOM 699 C C . LEU A 1 91 ? 9.860 0.226 -5.103 1.00 96.19 91 LEU A C 1
ATOM 701 O O . LEU A 1 91 ? 9.119 -0.426 -5.846 1.00 96.19 91 LEU A O 1
ATOM 705 N N . HIS A 1 92 ? 10.733 1.111 -5.559 1.00 93.88 92 HIS A N 1
ATOM 706 C CA . HIS A 1 92 ? 11.048 1.263 -6.965 1.00 93.88 92 HIS A CA 1
ATOM 707 C C . HIS A 1 92 ? 12.101 0.220 -7.350 1.00 93.88 92 HIS A C 1
ATOM 709 O O . HIS A 1 92 ? 13.281 0.361 -7.044 1.00 93.88 92 HIS A O 1
ATOM 715 N N . ASP A 1 93 ? 11.668 -0.816 -8.066 1.00 93.44 93 ASP A N 1
ATOM 716 C CA . ASP A 1 93 ? 12.545 -1.850 -8.610 1.00 93.44 93 ASP A CA 1
ATOM 717 C C . ASP A 1 93 ? 12.260 -2.033 -10.103 1.00 93.44 93 ASP A C 1
ATOM 719 O O . ASP A 1 93 ? 11.207 -2.524 -10.504 1.00 93.44 93 ASP A O 1
ATOM 723 N N . ALA A 1 94 ? 13.211 -1.639 -10.953 1.00 88.12 94 ALA A N 1
ATOM 724 C CA . ALA A 1 94 ? 13.071 -1.739 -12.404 1.00 88.12 94 ALA A CA 1
ATOM 725 C C . ALA A 1 94 ? 12.967 -3.189 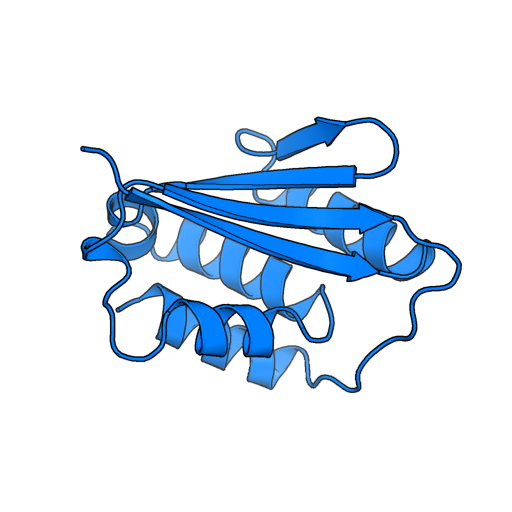-12.918 1.00 88.12 94 ALA A C 1
ATOM 727 O O . ALA A 1 94 ? 12.475 -3.390 -14.029 1.00 88.12 94 ALA A O 1
ATOM 728 N N . ALA A 1 95 ? 13.412 -4.178 -12.136 1.00 90.69 95 ALA A N 1
ATOM 729 C CA . ALA A 1 95 ? 13.327 -5.598 -12.465 1.00 90.69 95 ALA A CA 1
ATOM 730 C C . ALA A 1 95 ? 12.048 -6.267 -11.929 1.00 90.69 95 ALA A C 1
ATOM 732 O O . ALA A 1 95 ? 11.785 -7.430 -12.254 1.00 90.69 95 ALA A O 1
ATOM 733 N N . ALA A 1 96 ? 11.235 -5.558 -11.136 1.00 91.12 96 ALA A N 1
ATOM 734 C CA . ALA A 1 96 ? 10.004 -6.111 -10.593 1.00 91.12 96 ALA A CA 1
ATOM 735 C C . ALA A 1 96 ? 9.014 -6.473 -11.707 1.00 91.12 96 ALA A C 1
ATOM 737 O O . ALA A 1 96 ? 8.795 -5.730 -12.667 1.00 91.12 96 ALA A O 1
ATOM 738 N N . SER A 1 97 ? 8.378 -7.631 -11.553 1.00 87.19 97 SER A N 1
ATOM 739 C CA . SER A 1 97 ? 7.315 -8.085 -12.445 1.00 87.19 97 SER A CA 1
ATOM 740 C C . S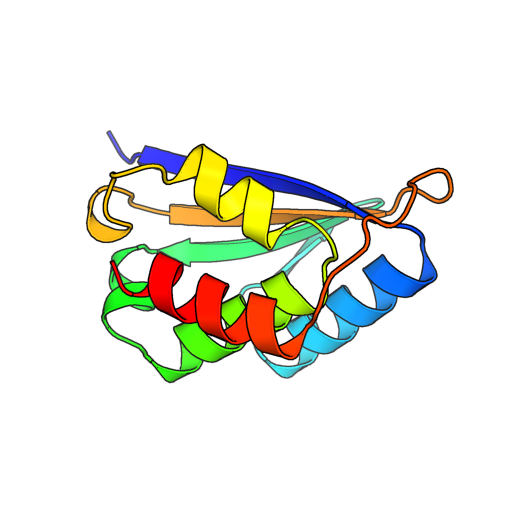ER A 1 97 ? 5.960 -7.663 -11.898 1.00 87.19 97 SER A C 1
ATOM 742 O O . SER A 1 97 ? 5.680 -7.833 -10.712 1.00 87.19 97 SER A O 1
ATOM 744 N N . LEU A 1 98 ? 5.099 -7.144 -12.773 1.00 85.88 98 LEU A N 1
ATOM 745 C CA . LEU A 1 98 ? 3.725 -6.837 -12.398 1.00 85.88 98 LEU A CA 1
ATOM 746 C C . LEU A 1 98 ? 2.935 -8.123 -12.211 1.00 85.88 98 LEU A C 1
ATOM 748 O O . LEU A 1 98 ? 2.933 -8.999 -13.079 1.00 85.88 98 LEU A O 1
ATOM 752 N N . ARG A 1 99 ? 2.225 -8.201 -11.088 1.00 85.69 99 ARG A N 1
ATOM 753 C CA . ARG A 1 99 ? 1.164 -9.186 -10.921 1.00 85.69 99 ARG A CA 1
ATOM 754 C C . ARG A 1 99 ? -0.082 -8.697 -11.666 1.00 85.69 99 ARG A C 1
ATOM 756 O O . ARG A 1 99 ? -0.324 -7.490 -11.685 1.00 85.69 99 ARG A O 1
ATOM 763 N N . PRO A 1 100 ? -0.860 -9.590 -12.293 1.00 82.12 100 PRO A N 1
ATOM 764 C CA . PRO A 1 100 ? -2.180 -9.232 -12.788 1.00 82.12 100 PRO A CA 1
ATOM 765 C C . PRO A 1 100 ? -3.035 -8.736 -11.621 1.00 82.12 100 PRO A C 1
ATOM 767 O O . PRO A 1 100 ? -3.089 -9.398 -10.586 1.00 82.12 100 PRO A O 1
ATOM 770 N N . SER A 1 101 ? -3.693 -7.596 -11.792 1.00 85.69 101 SER A N 1
ATOM 771 C CA . SER A 1 101 ? -4.673 -7.083 -10.842 1.00 85.69 101 SER A CA 1
ATOM 772 C C . SER A 1 101 ? -5.840 -6.437 -11.577 1.00 85.69 101 SER A C 1
ATOM 774 O O . SER A 1 101 ? -5.682 -5.934 -12.693 1.00 85.69 101 SER A O 1
ATOM 776 N N . ASP A 1 102 ? -7.009 -6.464 -10.944 1.00 90.56 102 ASP A N 1
ATOM 777 C CA . ASP A 1 102 ? -8.173 -5.681 -11.345 1.00 90.56 102 ASP A CA 1
ATOM 778 C C . ASP A 1 102 ? -8.285 -4.502 -10.365 1.00 90.56 102 ASP A C 1
ATOM 780 O O . ASP A 1 102 ? -8.653 -4.716 -9.211 1.00 90.56 102 ASP A O 1
ATOM 784 N N . PRO A 1 103 ? -7.944 -3.266 -10.775 1.00 88.00 103 PRO A N 1
ATOM 785 C CA . PRO A 1 103 ? -7.915 -2.124 -9.865 1.00 88.00 103 PRO A CA 1
ATOM 786 C C . PRO A 1 103 ? -9.267 -1.806 -9.213 1.00 88.00 103 PRO A C 1
ATOM 788 O O . PRO A 1 103 ? -9.294 -1.304 -8.091 1.00 88.00 103 PRO A O 1
ATOM 791 N N . GLU A 1 104 ? -10.391 -2.073 -9.883 1.00 91.06 104 GLU A N 1
ATOM 792 C CA . GLU A 1 104 ? -11.712 -1.804 -9.305 1.00 91.06 104 GLU A CA 1
ATOM 793 C C . GLU A 1 104 ? -12.044 -2.843 -8.232 1.00 91.06 104 GLU A C 1
ATOM 795 O O . GLU A 1 104 ? -12.442 -2.484 -7.118 1.00 91.06 104 GLU A O 1
ATOM 800 N N . ALA A 1 105 ? -11.804 -4.122 -8.534 1.00 93.06 105 ALA A N 1
ATOM 801 C CA . ALA A 1 105 ? -11.989 -5.204 -7.573 1.00 93.06 105 ALA A CA 1
ATOM 802 C C . ALA A 1 105 ? -11.031 -5.074 -6.376 1.00 93.06 105 ALA A C 1
ATOM 804 O O . ALA A 1 105 ? -11.460 -5.197 -5.227 1.00 93.06 105 ALA A O 1
ATOM 805 N N . ASP A 1 106 ? -9.761 -4.754 -6.630 1.00 94.06 106 ASP A N 1
ATOM 806 C CA . ASP A 1 106 ? -8.744 -4.551 -5.598 1.00 94.06 106 ASP A CA 1
ATOM 807 C C . ASP A 1 106 ? -9.069 -3.345 -4.721 1.00 94.06 106 ASP A C 1
ATOM 809 O O . ASP A 1 106 ? -8.861 -3.403 -3.512 1.00 94.06 106 ASP A O 1
ATOM 813 N N . SER A 1 107 ? -9.611 -2.263 -5.288 1.00 93.81 107 SER A N 1
ATOM 814 C CA . SER A 1 107 ? -10.005 -1.090 -4.504 1.00 93.81 107 SER A CA 1
ATOM 815 C C . SER A 1 107 ? -11.169 -1.416 -3.570 1.00 93.81 107 SER A C 1
ATOM 817 O O . SER A 1 107 ? -11.121 -1.087 -2.384 1.00 93.81 107 SER A O 1
ATOM 819 N N . LEU A 1 108 ? -12.191 -2.120 -4.067 1.00 94.12 108 LEU A N 1
ATOM 820 C CA . LEU A 1 108 ? -13.320 -2.563 -3.246 1.00 94.12 108 LEU A CA 1
ATOM 821 C C . LEU A 1 108 ? -12.864 -3.508 -2.132 1.00 94.12 108 LEU A C 1
ATOM 823 O O . LEU A 1 108 ? -13.222 -3.307 -0.970 1.00 94.12 108 LEU A O 1
ATOM 827 N N . ARG A 1 109 ? -12.039 -4.502 -2.474 1.00 94.75 109 ARG A N 1
ATOM 828 C CA . ARG A 1 109 ? -11.499 -5.475 -1.521 1.00 94.75 109 ARG A CA 1
ATOM 829 C C . ARG A 1 109 ? -10.596 -4.811 -0.488 1.00 94.75 109 ARG A C 1
ATOM 831 O O . ARG A 1 109 ? -10.760 -5.062 0.700 1.00 94.75 109 ARG A O 1
ATOM 838 N N . ALA A 1 110 ? -9.690 -3.930 -0.906 1.00 93.50 110 ALA A N 1
ATOM 839 C CA . ALA A 1 110 ? -8.838 -3.176 0.005 1.00 93.50 110 ALA A CA 1
ATOM 840 C C . ALA A 1 110 ? -9.677 -2.316 0.952 1.00 93.50 110 ALA A C 1
ATOM 842 O O . ALA A 1 110 ? -9.447 -2.336 2.151 1.00 93.50 110 ALA A O 1
ATOM 843 N N . ASN A 1 111 ? -10.702 -1.621 0.458 1.00 93.62 111 ASN A N 1
ATOM 844 C CA . ASN A 1 111 ? -11.579 -0.827 1.316 1.00 93.62 111 ASN A CA 1
ATOM 845 C C . ASN A 1 111 ? -12.326 -1.686 2.355 1.00 93.62 111 ASN A C 1
ATOM 847 O O . ASN A 1 111 ? -12.517 -1.235 3.480 1.00 93.62 111 ASN A O 1
ATOM 851 N N . GLN A 1 112 ? -12.724 -2.914 2.003 1.00 91.69 112 GLN A N 1
ATOM 852 C CA . GLN A 1 112 ? -13.340 -3.862 2.941 1.00 91.69 112 GLN A CA 1
ATOM 853 C C . GLN A 1 112 ? -12.341 -4.357 3.988 1.00 91.69 112 GLN A C 1
ATOM 855 O O . GLN A 1 112 ? -12.628 -4.270 5.176 1.00 91.69 112 GLN A O 1
ATOM 860 N N . LEU A 1 113 ? -11.155 -4.801 3.558 1.00 91.00 113 LEU A N 1
ATOM 861 C CA . LEU A 1 113 ? -10.072 -5.207 4.460 1.00 91.00 113 LEU A CA 1
ATOM 862 C C . LEU A 1 113 ? -9.712 -4.079 5.428 1.00 91.00 113 LEU A C 1
ATOM 864 O O . LEU A 1 113 ? -9.500 -4.320 6.610 1.00 91.00 113 LEU A O 1
ATOM 868 N N . LEU A 1 114 ? -9.681 -2.842 4.922 1.00 90.44 114 LEU A N 1
ATOM 869 C CA . LEU A 1 114 ? -9.327 -1.674 5.709 1.00 90.44 114 LEU A CA 1
ATOM 870 C C . LEU A 1 114 ? -10.414 -1.223 6.698 1.00 90.44 114 LEU A C 1
ATOM 872 O O . LEU A 1 114 ? -10.121 -0.467 7.622 1.00 90.44 114 LEU A O 1
ATOM 876 N N . ALA A 1 115 ? -11.666 -1.635 6.488 1.00 87.62 115 ALA A N 1
ATOM 877 C CA . ALA A 1 115 ? -12.780 -1.269 7.357 1.00 87.62 115 ALA A CA 1
ATOM 878 C C . ALA A 1 115 ? -12.817 -2.100 8.651 1.00 87.62 115 ALA A C 1
ATOM 880 O O . ALA A 1 115 ? -13.352 -1.605 9.645 1.00 87.62 115 ALA A O 1
ATOM 881 N N . GLY A 1 116 ? -12.200 -3.291 8.644 1.00 76.94 116 GLY A N 1
ATOM 882 C CA . GLY A 1 116 ? -12.252 -4.255 9.746 1.00 76.94 116 GLY A CA 1
ATOM 883 C C . GLY A 1 116 ? -13.526 -5.083 9.712 1.00 76.94 116 GLY A C 1
ATOM 884 O O . GLY A 1 116 ? -14.598 -4.525 10.028 1.00 76.94 116 GLY A O 1
#

Organism: NCBI:txid43057

Radius of gyration: 12.98 Å; chains: 1; bounding box: 30×27×37 Å

Secondary structure (DSSP, 8-state):
---EEEEEEEE-HHHHHHHHHHHHHH-GGGEEEETTEEEEEE-HHHHHH-HHHHHHHHHHHHTSTTHHHHHHHHHTT--GGG-SEEEEEEEE-TTPPPPP--HHHHHHHHHHHHH-

Sequence (116 aa):
MSRMITIRIALPSRTAWAALRLADRCLADRIEPEENQFFVTATGMELAGDATLRGHFAQLIAASPGLCDLVADELREQSLQDFDVLQLVILHDAAASLRPSDPEADSLRANQLLAG